Protein AF-G4TCK9-F1 (afdb_monomer_lite)

Radius of gyration: 17.75 Å; chains: 1; bounding box: 48×41×40 Å

Sequence (148 aa):
MMTFGEVRCAHALQTWNRVNGPTLSTDTSHARIARITSSLSTVMVESKDELISLVTQVRIGHGYFGEYYAHFKIPERSDCPCGTEIQIREHILYDCPLFNDARHTLYSTAPDGHIGSLLGIKKGIEGLASFLKFTNAFRKRPEDDEVQ

Structure (mmCIF, N/CA/C/O backbone):
data_AF-G4TCK9-F1
#
_entry.id   AF-G4TCK9-F1
#
loop_
_atom_site.group_PDB
_atom_site.id
_atom_site.type_symbol
_atom_site.label_atom_id
_atom_site.label_alt_id
_atom_site.label_comp_id
_atom_site.label_asym_id
_atom_site.label_entity_id
_atom_site.label_seq_id
_atom_site.pdbx_PDB_ins_code
_atom_site.Cartn_x
_atom_site.Cartn_y
_atom_site.Cartn_z
_atom_site.occupancy
_atom_site.B_iso_or_equiv
_atom_site.auth_seq_id
_atom_site.auth_comp_id
_atom_site.auth_asym_id
_atom_site.auth_atom_id
_atom_site.pdbx_PDB_model_num
ATOM 1 N N . MET A 1 1 ? 30.085 28.988 6.011 1.00 34.47 1 MET A N 1
ATOM 2 C CA . MET A 1 1 ? 28.913 28.938 6.910 1.00 34.47 1 MET A CA 1
ATOM 3 C C . MET A 1 1 ? 28.007 27.832 6.402 1.00 34.47 1 MET A C 1
ATOM 5 O O . MET A 1 1 ? 27.352 28.028 5.392 1.00 34.47 1 MET A O 1
ATOM 9 N N . MET A 1 2 ? 28.078 26.653 7.021 1.00 30.05 2 MET A N 1
ATOM 10 C CA . MET A 1 2 ? 27.228 25.499 6.707 1.00 30.05 2 MET A CA 1
ATOM 11 C C . MET A 1 2 ? 26.200 25.347 7.833 1.00 30.05 2 MET A C 1
ATOM 13 O O . MET A 1 2 ? 26.517 25.589 8.998 1.00 30.05 2 MET A O 1
ATOM 17 N N . THR A 1 3 ? 24.959 25.036 7.474 1.00 31.45 3 THR A N 1
ATOM 18 C CA . THR A 1 3 ? 23.793 24.999 8.366 1.00 31.45 3 THR A CA 1
ATOM 19 C C . THR A 1 3 ? 23.793 23.767 9.278 1.00 31.45 3 THR A C 1
ATOM 21 O O . THR A 1 3 ? 24.186 22.677 8.873 1.00 31.45 3 THR A O 1
ATOM 24 N N . PHE A 1 4 ? 23.291 23.929 10.507 1.00 33.41 4 PHE A N 1
ATOM 25 C CA . PHE A 1 4 ? 23.299 22.967 11.629 1.00 33.41 4 PHE A CA 1
ATOM 26 C C . PHE A 1 4 ? 22.684 21.564 11.370 1.00 33.41 4 PHE A C 1
ATOM 28 O O . PHE A 1 4 ? 22.779 20.695 12.237 1.00 33.41 4 PHE A O 1
ATOM 35 N N . GLY A 1 5 ? 22.068 21.311 10.210 1.00 34.47 5 GLY A N 1
ATOM 36 C CA . GLY A 1 5 ? 21.397 20.043 9.881 1.00 34.47 5 GLY A CA 1
ATOM 37 C C . GLY A 1 5 ? 22.307 18.931 9.341 1.00 34.47 5 GLY A C 1
ATOM 38 O O . GLY A 1 5 ? 22.033 17.756 9.572 1.00 34.47 5 GLY A O 1
ATOM 39 N N . GLU A 1 6 ? 23.418 19.264 8.678 1.00 34.94 6 GLU A N 1
ATOM 40 C CA . GLU A 1 6 ? 24.263 18.271 7.982 1.00 34.94 6 GLU A CA 1
ATOM 41 C C . GLU A 1 6 ? 25.253 17.556 8.921 1.00 34.94 6 GLU A C 1
ATOM 43 O O . GLU A 1 6 ? 25.677 16.425 8.674 1.00 34.94 6 GLU A O 1
ATOM 48 N N . VAL A 1 7 ? 25.573 18.170 10.064 1.00 36.47 7 VAL A N 1
ATOM 49 C CA . VAL A 1 7 ? 26.602 17.678 10.999 1.00 36.47 7 VAL A CA 1
ATOM 50 C C . VAL A 1 7 ? 26.116 16.481 11.834 1.00 36.47 7 VAL A C 1
ATOM 52 O O . VAL A 1 7 ? 26.923 15.683 12.314 1.00 36.47 7 VAL A O 1
ATOM 55 N N . ARG A 1 8 ? 24.794 16.292 11.987 1.00 35.56 8 ARG A N 1
ATOM 56 C CA . ARG A 1 8 ? 24.238 15.224 12.844 1.00 35.56 8 ARG A CA 1
ATOM 57 C C . ARG A 1 8 ? 24.232 13.838 12.188 1.00 35.56 8 ARG A C 1
ATOM 59 O O . ARG A 1 8 ? 24.352 12.854 12.910 1.00 35.56 8 ARG A O 1
ATOM 66 N N . CYS A 1 9 ? 24.167 13.737 10.858 1.00 39.69 9 CYS A N 1
ATOM 67 C CA . CYS A 1 9 ? 24.205 12.436 10.171 1.00 39.69 9 CYS A CA 1
ATOM 68 C C . CYS A 1 9 ? 25.628 11.877 10.037 1.00 39.69 9 CYS A C 1
ATOM 70 O O . CYS A 1 9 ? 25.848 10.692 10.284 1.00 39.69 9 CYS A O 1
ATOM 72 N N . ALA A 1 10 ? 26.614 12.720 9.712 1.00 44.22 10 ALA A N 1
ATOM 73 C CA . ALA A 1 10 ? 27.991 12.265 9.512 1.00 44.22 10 ALA A CA 1
ATOM 74 C C . ALA A 1 10 ? 28.636 11.746 10.812 1.00 44.22 10 ALA A C 1
ATOM 76 O O . ALA A 1 10 ? 29.312 10.716 10.804 1.00 44.22 10 ALA A O 1
ATOM 77 N N . HIS A 1 11 ? 28.375 12.404 11.948 1.00 43.66 11 HIS A N 1
ATOM 78 C CA . HIS A 1 11 ? 28.937 11.994 13.238 1.00 43.66 11 HIS A CA 1
ATOM 79 C C . HIS A 1 11 ? 28.256 10.733 13.806 1.00 43.66 11 HIS A C 1
ATOM 81 O O . HIS A 1 11 ? 28.927 9.896 14.411 1.00 43.66 11 HIS A O 1
ATOM 87 N N . ALA A 1 12 ? 26.955 10.544 13.552 1.00 48.44 12 ALA A N 1
ATOM 88 C CA . ALA A 1 12 ? 26.226 9.330 13.933 1.00 48.44 12 ALA A CA 1
ATOM 89 C C . ALA A 1 12 ? 26.701 8.098 13.136 1.00 48.44 12 ALA A C 1
ATOM 91 O O . ALA A 1 12 ? 26.912 7.030 13.707 1.00 48.44 12 ALA A O 1
ATOM 92 N N . LEU A 1 13 ? 26.970 8.259 11.834 1.00 45.72 13 LEU A N 1
ATOM 93 C CA . LEU A 1 13 ? 27.567 7.212 10.993 1.00 45.72 13 LEU A CA 1
ATOM 94 C C . LEU A 1 13 ? 29.001 6.866 11.422 1.00 45.72 13 LEU A C 1
ATOM 96 O O . LEU A 1 13 ? 29.367 5.693 11.474 1.00 45.72 13 LEU A O 1
ATOM 100 N N . GLN A 1 14 ? 29.813 7.867 11.773 1.00 49.78 14 GLN A N 1
ATOM 101 C CA . GLN A 1 14 ? 31.185 7.640 12.244 1.00 49.78 14 GLN A CA 1
ATOM 102 C C . GLN A 1 14 ? 31.235 6.942 13.608 1.00 49.78 14 GLN A C 1
ATOM 104 O O . GLN A 1 14 ? 32.052 6.043 13.801 1.00 49.78 14 GLN A O 1
ATOM 109 N N . THR A 1 15 ? 30.356 7.307 14.542 1.00 52.66 15 THR A N 1
ATOM 110 C CA . THR A 1 15 ? 30.268 6.639 15.851 1.00 52.66 15 THR A CA 1
ATOM 111 C C . THR A 1 15 ? 29.728 5.214 15.729 1.00 52.66 15 THR A C 1
ATOM 113 O O . THR A 1 15 ? 30.295 4.312 16.341 1.00 52.66 15 THR A O 1
ATOM 116 N N . TRP A 1 16 ? 28.734 4.967 14.869 1.00 48.72 16 TRP A N 1
ATOM 117 C CA . TRP A 1 16 ? 28.234 3.615 14.590 1.00 48.72 16 TRP A CA 1
ATOM 118 C C . TRP A 1 16 ? 29.308 2.701 13.974 1.00 48.72 16 TRP A C 1
ATOM 120 O O . TRP A 1 16 ? 29.492 1.576 14.442 1.00 48.72 16 TRP A O 1
ATOM 130 N N . ASN A 1 17 ? 30.079 3.200 13.000 1.00 50.69 17 ASN A N 1
ATOM 131 C CA . ASN A 1 17 ? 31.186 2.454 12.383 1.00 50.69 17 ASN A CA 1
ATOM 132 C C . ASN A 1 17 ? 32.335 2.176 13.366 1.00 50.69 17 ASN A C 1
ATOM 134 O O . ASN A 1 17 ? 32.957 1.115 13.310 1.00 50.69 17 ASN A O 1
ATOM 138 N N . ARG A 1 18 ? 32.615 3.110 14.284 1.00 52.78 18 ARG A N 1
ATOM 139 C CA . ARG A 1 18 ? 33.672 2.968 15.298 1.00 52.78 18 ARG A CA 1
ATOM 140 C C . ARG A 1 18 ? 33.343 1.908 16.348 1.00 52.78 18 ARG A C 1
ATOM 142 O O . ARG A 1 18 ? 34.255 1.244 16.826 1.00 52.78 18 ARG A O 1
ATOM 149 N N . VAL A 1 19 ? 32.068 1.773 16.712 1.00 54.50 19 VAL A N 1
ATOM 150 C CA . VAL A 1 19 ? 31.615 0.829 17.745 1.00 54.50 19 VAL A CA 1
ATOM 151 C C . VAL A 1 19 ? 31.387 -0.575 17.176 1.00 54.50 19 VAL A C 1
ATOM 153 O O . VAL A 1 19 ? 31.657 -1.547 17.872 1.00 54.50 19 VAL A O 1
ATOM 156 N N . ASN A 1 20 ? 30.942 -0.703 15.920 1.00 50.94 20 ASN A N 1
ATOM 157 C CA . ASN A 1 20 ? 30.540 -2.002 15.360 1.00 50.94 20 ASN A CA 1
ATOM 158 C C . ASN A 1 20 ? 31.572 -2.668 14.434 1.00 50.94 20 ASN A C 1
ATOM 160 O O . ASN A 1 20 ? 31.422 -3.855 14.135 1.00 50.94 20 ASN A O 1
ATOM 164 N N . GLY A 1 21 ? 32.616 -1.948 13.997 1.00 43.25 21 GLY A N 1
ATOM 165 C CA . GLY A 1 21 ? 33.619 -2.453 13.050 1.00 43.25 21 GLY A CA 1
ATOM 166 C C . GLY A 1 21 ? 33.009 -2.979 11.735 1.00 43.25 21 GLY A C 1
ATOM 167 O O . GLY A 1 21 ? 31.790 -3.050 11.582 1.00 43.25 21 GLY A O 1
ATOM 168 N N . PRO A 1 22 ? 33.819 -3.379 10.741 1.00 46.59 22 PRO A N 1
ATOM 169 C CA . PRO A 1 22 ? 33.309 -4.071 9.568 1.00 46.5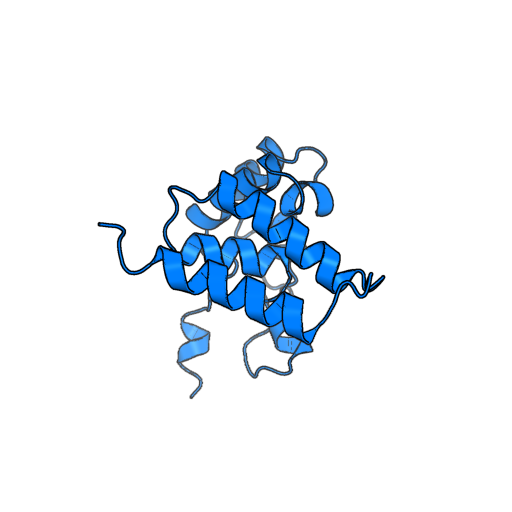9 22 PRO A CA 1
ATOM 170 C C . PRO A 1 22 ? 33.076 -5.534 9.948 1.00 46.59 22 PRO A C 1
ATOM 172 O O . PRO A 1 22 ? 33.770 -6.437 9.485 1.00 46.59 22 PRO A O 1
ATOM 175 N N . THR A 1 23 ? 32.108 -5.792 10.824 1.00 44.56 23 THR A N 1
ATOM 176 C CA . THR A 1 23 ? 31.501 -7.114 10.831 1.00 44.56 23 THR A CA 1
ATOM 177 C C . THR A 1 23 ? 30.718 -7.197 9.532 1.00 44.56 23 THR A C 1
ATOM 179 O O . THR A 1 23 ? 29.708 -6.521 9.338 1.00 44.56 23 THR A O 1
ATOM 182 N N . LEU A 1 24 ? 31.248 -7.974 8.584 1.00 43.69 24 LEU A N 1
ATOM 183 C CA . LEU A 1 24 ? 30.511 -8.422 7.413 1.00 43.69 24 LEU A CA 1
ATOM 184 C C . LEU A 1 24 ? 29.392 -9.329 7.938 1.00 43.69 24 LEU A C 1
ATOM 186 O O . LEU A 1 24 ? 29.499 -10.551 7.953 1.00 43.69 24 LEU A O 1
ATOM 190 N N . SER A 1 25 ? 28.361 -8.700 8.495 1.00 41.00 25 SER A N 1
ATOM 191 C CA . SER A 1 25 ? 27.179 -9.368 8.985 1.00 41.00 25 SER A CA 1
ATOM 192 C C . SER A 1 25 ? 26.489 -9.948 7.763 1.00 41.00 25 SER A C 1
ATOM 194 O O . SER A 1 25 ? 25.948 -9.228 6.924 1.00 41.00 25 SER A O 1
ATOM 196 N N . THR A 1 26 ? 26.533 -11.271 7.649 1.00 40.81 26 THR A N 1
ATOM 197 C CA . THR A 1 26 ? 25.730 -12.040 6.695 1.00 40.81 26 THR A CA 1
ATOM 198 C C . THR A 1 26 ? 24.245 -12.017 7.063 1.00 40.81 26 THR A C 1
ATOM 200 O O . THR A 1 26 ? 23.450 -12.730 6.453 1.00 40.81 26 THR A O 1
ATOM 203 N N . ASP A 1 27 ? 23.851 -11.211 8.052 1.00 41.25 27 ASP A N 1
ATOM 204 C CA . ASP A 1 27 ? 22.466 -10.998 8.406 1.00 41.25 27 ASP A CA 1
ATOM 205 C C . ASP A 1 27 ? 21.772 -10.207 7.292 1.00 41.25 27 ASP A C 1
ATOM 207 O O . ASP A 1 27 ? 21.920 -8.992 7.114 1.00 41.25 27 ASP A O 1
ATOM 211 N N . THR A 1 28 ? 21.010 -10.947 6.493 1.00 45.62 28 THR A N 1
ATOM 212 C CA . THR A 1 28 ? 20.212 -10.438 5.376 1.00 45.62 28 THR A CA 1
ATOM 213 C C . THR A 1 28 ? 19.297 -9.267 5.749 1.00 45.62 28 THR A C 1
ATOM 215 O O . THR A 1 28 ? 18.897 -8.520 4.857 1.00 45.62 28 THR A O 1
ATOM 218 N N . SER A 1 29 ? 18.981 -9.067 7.031 1.00 43.38 29 SER A N 1
ATOM 219 C CA . SER A 1 29 ? 18.162 -7.954 7.521 1.00 43.38 29 SER A CA 1
ATOM 220 C C . SER A 1 29 ? 18.864 -6.589 7.393 1.00 43.38 29 SER A C 1
ATOM 222 O O . SER A 1 29 ? 18.310 -5.668 6.788 1.00 43.38 29 SER A O 1
ATOM 224 N N . HIS A 1 30 ? 20.113 -6.455 7.850 1.00 38.94 30 HIS A N 1
ATOM 225 C CA . HIS A 1 30 ? 20.863 -5.190 7.804 1.00 38.94 30 HIS A CA 1
ATOM 226 C C . HIS A 1 30 ? 21.224 -4.780 6.369 1.00 38.94 30 HIS A C 1
ATOM 228 O O . HIS A 1 30 ? 21.099 -3.611 5.992 1.00 38.94 30 HIS A O 1
ATOM 234 N N . ALA A 1 31 ? 21.593 -5.749 5.526 1.00 41.22 31 ALA A N 1
ATOM 235 C CA . ALA A 1 31 ? 21.865 -5.502 4.111 1.00 41.22 31 ALA A CA 1
ATOM 236 C C . ALA A 1 31 ? 20.612 -5.036 3.338 1.00 41.22 31 ALA A C 1
ATOM 238 O O . ALA A 1 31 ? 20.720 -4.229 2.409 1.00 41.22 31 ALA A O 1
ATOM 239 N N . ARG A 1 32 ? 19.412 -5.501 3.724 1.00 47.91 32 ARG A N 1
ATOM 240 C CA . ARG A 1 32 ? 18.135 -5.034 3.154 1.00 47.91 32 ARG A CA 1
ATOM 241 C C . ARG A 1 32 ? 17.850 -3.583 3.538 1.00 47.91 32 ARG A C 1
ATOM 243 O O . ARG A 1 32 ? 17.533 -2.790 2.653 1.00 47.91 32 ARG A O 1
ATOM 250 N N . ILE A 1 33 ? 18.033 -3.220 4.810 1.00 48.22 33 ILE A N 1
ATOM 251 C CA . ILE A 1 33 ? 17.821 -1.849 5.311 1.00 48.22 33 ILE A CA 1
ATOM 252 C C . ILE A 1 33 ? 18.707 -0.840 4.558 1.00 48.22 33 ILE A C 1
ATOM 254 O O . ILE A 1 33 ? 18.216 0.196 4.111 1.00 48.22 33 ILE A O 1
ATOM 258 N N . ALA A 1 34 ? 19.984 -1.166 4.324 1.00 42.03 34 ALA A N 1
ATOM 259 C CA . ALA A 1 34 ? 20.915 -0.288 3.607 1.00 42.03 34 ALA A CA 1
ATOM 260 C C . ALA A 1 34 ? 20.554 -0.070 2.118 1.00 42.03 34 ALA A C 1
ATOM 262 O O . ALA A 1 34 ? 20.731 1.024 1.583 1.00 42.03 34 ALA A O 1
ATOM 263 N N . ARG A 1 35 ? 20.010 -1.085 1.427 1.00 53.50 35 ARG A N 1
ATOM 264 C CA . ARG A 1 35 ? 19.526 -0.931 0.035 1.00 53.50 35 ARG A CA 1
ATOM 265 C C . ARG A 1 35 ? 18.224 -0.138 -0.037 1.00 53.50 35 ARG A C 1
ATOM 267 O O . ARG A 1 35 ? 17.998 0.602 -0.996 1.00 53.50 35 ARG A O 1
ATOM 274 N N . ILE A 1 36 ? 17.375 -0.282 0.982 1.00 54.34 36 ILE A N 1
ATOM 275 C CA . ILE A 1 36 ? 16.119 0.455 1.106 1.00 54.34 36 ILE A CA 1
ATOM 276 C C . ILE A 1 36 ? 16.398 1.960 1.169 1.00 54.34 36 ILE A C 1
ATOM 278 O O . ILE A 1 36 ? 15.826 2.689 0.360 1.00 54.34 36 ILE A O 1
ATOM 282 N N . THR A 1 37 ? 17.317 2.413 2.025 1.00 53.03 37 THR A N 1
ATOM 283 C CA . THR A 1 37 ? 17.612 3.845 2.223 1.00 53.03 37 THR A CA 1
ATOM 284 C C . THR A 1 37 ? 18.218 4.529 0.989 1.00 53.03 37 THR A C 1
ATOM 286 O O . THR A 1 37 ? 17.831 5.652 0.670 1.00 53.03 37 THR A O 1
ATOM 289 N N . SER A 1 38 ? 19.088 3.847 0.233 1.00 54.88 38 SER A N 1
ATOM 290 C CA . SER A 1 38 ? 19.723 4.407 -0.976 1.00 54.88 38 SER A CA 1
ATOM 291 C C . SER A 1 38 ? 18.749 4.651 -2.137 1.00 54.88 38 SER A C 1
ATOM 293 O O . SER A 1 38 ? 18.916 5.614 -2.882 1.00 54.88 38 SER A O 1
ATOM 295 N N . SER A 1 39 ? 17.727 3.803 -2.307 1.00 54.69 39 SER A N 1
ATOM 296 C CA . SER A 1 39 ? 16.709 4.011 -3.354 1.00 54.69 39 SER A CA 1
ATOM 297 C C . SER A 1 39 ? 15.690 5.088 -2.970 1.00 54.69 39 SER A C 1
ATOM 299 O O . SER A 1 39 ? 15.145 5.760 -3.842 1.00 54.69 39 SER A O 1
ATOM 301 N N . LEU A 1 40 ? 15.450 5.267 -1.668 1.00 55.72 40 LEU A N 1
ATOM 302 C CA . LEU A 1 40 ? 14.528 6.272 -1.137 1.00 55.72 40 LEU A CA 1
ATOM 303 C C . LEU A 1 40 ? 15.085 7.685 -1.323 1.00 55.72 40 LEU A C 1
ATOM 305 O O . LEU A 1 40 ? 14.379 8.548 -1.835 1.00 55.72 40 LEU A O 1
ATOM 309 N N . SER A 1 41 ? 16.368 7.909 -1.026 1.00 53.88 41 SER A N 1
ATOM 310 C CA . SER A 1 41 ? 16.983 9.241 -1.130 1.00 53.88 41 SER A CA 1
ATOM 311 C C . SER A 1 41 ? 16.946 9.843 -2.541 1.00 53.88 41 SER A C 1
ATOM 313 O O . SER A 1 41 ? 16.913 11.060 -2.672 1.00 53.88 41 SER A O 1
ATOM 315 N N . THR A 1 42 ? 16.908 9.018 -3.594 1.00 52.22 42 THR A N 1
ATOM 316 C CA . THR A 1 42 ? 16.858 9.494 -4.991 1.00 52.22 42 THR A CA 1
ATOM 317 C C . THR A 1 42 ? 15.435 9.812 -5.470 1.00 52.22 42 THR A C 1
ATOM 319 O O . THR A 1 42 ? 15.260 10.649 -6.349 1.00 52.22 42 THR A O 1
ATOM 322 N N . VAL A 1 43 ? 14.406 9.153 -4.924 1.00 55.31 43 VAL A N 1
ATOM 323 C CA . VAL A 1 43 ? 12.996 9.344 -5.337 1.00 55.31 43 VAL A CA 1
ATOM 324 C C . VAL A 1 43 ? 12.288 10.405 -4.489 1.00 55.31 43 VAL A C 1
ATOM 326 O O . VAL A 1 43 ? 11.316 11.006 -4.932 1.00 55.31 43 VAL A O 1
ATOM 329 N N . MET A 1 44 ? 12.763 10.645 -3.267 1.00 53.53 44 MET A N 1
ATOM 330 C CA . MET A 1 44 ? 11.991 11.328 -2.222 1.00 53.53 44 MET A CA 1
ATOM 331 C C . MET A 1 44 ? 12.361 12.791 -1.973 1.00 53.53 44 MET A C 1
ATOM 333 O O . MET A 1 44 ? 11.868 13.383 -1.018 1.00 53.53 44 MET A O 1
ATOM 337 N N . VAL A 1 45 ? 13.187 13.394 -2.834 1.00 54.47 45 VAL A N 1
ATOM 338 C CA . VAL A 1 45 ? 13.646 14.792 -2.695 1.00 54.47 45 VAL A CA 1
ATOM 339 C C . VAL A 1 45 ? 12.485 15.811 -2.757 1.00 54.47 45 VAL A C 1
ATOM 341 O O . VAL A 1 45 ? 12.650 16.943 -2.319 1.00 54.47 45 VAL A O 1
ATOM 344 N N . GLU A 1 46 ? 11.285 15.409 -3.203 1.00 51.41 46 GLU A N 1
ATOM 345 C CA . GLU A 1 46 ? 10.110 16.292 -3.354 1.00 51.41 46 GLU A CA 1
ATOM 346 C C . GLU A 1 46 ? 8.823 15.805 -2.643 1.00 51.41 46 GLU A C 1
ATOM 348 O O . GLU A 1 46 ? 7.726 16.296 -2.921 1.00 51.41 46 GLU A O 1
ATOM 353 N N . SER A 1 47 ? 8.891 14.822 -1.737 1.00 59.91 47 SER A N 1
ATOM 354 C CA . SER A 1 47 ? 7.695 14.276 -1.062 1.00 59.91 47 SER A CA 1
ATOM 355 C C . SER A 1 47 ? 7.503 14.796 0.366 1.00 59.91 47 SER A C 1
ATOM 357 O O . SER A 1 47 ? 8.473 14.939 1.098 1.00 59.91 47 SER A O 1
ATOM 359 N N . LYS A 1 48 ? 6.242 15.001 0.788 1.00 69.50 48 LYS A N 1
ATOM 360 C CA . LYS A 1 48 ? 5.879 15.257 2.198 1.00 69.50 48 LYS A CA 1
ATOM 361 C C . LYS A 1 48 ? 6.424 14.140 3.102 1.00 69.50 48 LYS A C 1
ATOM 363 O O . LYS A 1 48 ? 6.295 12.971 2.734 1.00 69.50 48 LYS A O 1
ATOM 368 N N . ASP A 1 49 ? 6.931 14.494 4.285 1.00 77.31 49 ASP A N 1
ATOM 369 C CA . ASP A 1 49 ? 7.525 13.567 5.268 1.00 77.31 49 ASP A CA 1
ATOM 370 C C . ASP A 1 49 ? 6.661 12.319 5.526 1.00 77.31 49 ASP A C 1
ATOM 372 O O . ASP A 1 49 ? 7.167 11.199 5.559 1.00 77.31 49 ASP A O 1
ATOM 376 N N . GLU A 1 50 ? 5.338 12.486 5.608 1.00 85.69 50 GLU A N 1
ATOM 377 C CA . GLU A 1 50 ? 4.387 11.384 5.810 1.00 85.69 50 GLU A CA 1
ATOM 378 C C . GLU A 1 50 ? 4.447 10.331 4.692 1.00 85.69 50 GLU A C 1
ATOM 380 O O . GLU A 1 50 ? 4.468 9.131 4.961 1.00 85.69 50 GLU A O 1
ATOM 385 N N . LEU A 1 51 ? 4.524 10.755 3.425 1.00 89.81 51 LEU A N 1
ATOM 386 C CA . LEU A 1 51 ? 4.596 9.825 2.297 1.00 89.81 51 LEU A CA 1
ATOM 387 C C . LEU A 1 51 ? 5.896 9.015 2.342 1.00 89.81 51 LEU A C 1
ATOM 389 O O . LEU A 1 51 ? 5.901 7.833 1.994 1.00 89.81 51 LEU A O 1
ATOM 393 N N . ILE A 1 52 ? 6.984 9.640 2.800 1.00 88.12 52 ILE A N 1
ATOM 394 C CA . ILE A 1 52 ? 8.273 8.973 2.973 1.00 88.12 52 ILE A CA 1
ATOM 395 C C . ILE A 1 52 ? 8.178 7.872 4.018 1.00 88.12 52 ILE A C 1
ATOM 397 O O . ILE A 1 52 ? 8.612 6.738 3.776 1.00 88.12 52 ILE A O 1
ATOM 401 N N . SER A 1 53 ? 7.572 8.194 5.157 1.00 89.56 53 SER A N 1
ATOM 402 C CA . SER A 1 53 ? 7.306 7.229 6.215 1.00 89.56 53 SER A CA 1
ATOM 403 C C . SER A 1 53 ? 6.442 6.079 5.704 1.00 89.56 53 SER A C 1
ATOM 405 O O . SER A 1 53 ? 6.849 4.931 5.850 1.00 89.56 53 SER A O 1
ATOM 407 N N . LEU A 1 54 ? 5.326 6.356 5.023 1.00 93.31 54 LEU A N 1
ATOM 408 C CA . LEU A 1 54 ? 4.418 5.321 4.516 1.00 93.31 54 LEU A CA 1
ATOM 409 C C . LEU A 1 54 ? 5.093 4.382 3.514 1.00 93.31 54 LEU A C 1
ATOM 411 O O . LEU A 1 54 ? 5.034 3.164 3.668 1.00 93.31 54 LEU A O 1
ATOM 415 N N . VAL A 1 55 ? 5.796 4.927 2.517 1.00 93.50 55 VAL A N 1
ATOM 416 C CA . VAL A 1 55 ? 6.553 4.108 1.558 1.00 93.50 55 VAL A CA 1
ATOM 417 C C . VAL A 1 55 ? 7.562 3.230 2.297 1.00 93.50 55 VAL A C 1
ATOM 419 O O . VAL A 1 55 ? 7.675 2.040 2.006 1.00 93.50 55 VAL A O 1
ATOM 422 N N . THR A 1 56 ? 8.280 3.787 3.273 1.00 92.50 56 THR A N 1
ATOM 423 C CA . THR A 1 56 ? 9.261 3.031 4.059 1.00 92.50 56 THR A CA 1
ATOM 424 C C . THR A 1 56 ? 8.592 1.895 4.828 1.00 92.50 56 THR A C 1
ATOM 426 O O . THR A 1 56 ? 9.024 0.752 4.695 1.00 92.50 56 THR A O 1
ATOM 429 N N . GLN A 1 57 ? 7.515 2.187 5.561 1.00 92.94 57 GLN A N 1
ATOM 430 C CA . GLN A 1 57 ? 6.742 1.231 6.355 1.00 92.94 57 GLN A CA 1
ATOM 431 C C . GLN A 1 57 ? 6.223 0.063 5.509 1.00 92.94 57 GLN A C 1
ATOM 433 O O . GLN A 1 57 ? 6.430 -1.096 5.873 1.00 92.94 57 GLN A O 1
ATOM 438 N N . VAL A 1 58 ? 5.633 0.346 4.341 1.00 94.69 58 VAL A N 1
ATOM 439 C CA . VAL A 1 58 ? 5.145 -0.687 3.411 1.00 94.69 58 VAL A CA 1
ATOM 440 C C . VAL A 1 58 ? 6.287 -1.583 2.934 1.00 94.69 58 VAL A C 1
ATOM 442 O O . VAL A 1 58 ? 6.149 -2.809 2.899 1.00 94.69 58 VAL A O 1
ATOM 445 N N . ARG A 1 59 ? 7.444 -0.997 2.601 1.00 93.81 59 ARG A N 1
ATOM 446 C CA . ARG A 1 59 ? 8.611 -1.754 2.123 1.00 93.81 59 ARG A CA 1
ATOM 447 C C . ARG A 1 59 ? 9.152 -2.713 3.174 1.00 93.81 59 ARG A C 1
ATOM 449 O O . ARG A 1 59 ? 9.461 -3.856 2.841 1.00 93.81 59 ARG A O 1
ATOM 456 N N . ILE A 1 60 ? 9.256 -2.268 4.424 1.00 91.25 60 ILE A N 1
ATOM 457 C CA . ILE A 1 60 ? 9.798 -3.101 5.506 1.00 91.25 60 ILE A CA 1
ATOM 458 C C . ILE A 1 60 ? 8.748 -4.004 6.157 1.00 91.25 60 ILE A C 1
ATOM 460 O O . ILE A 1 60 ? 9.122 -4.920 6.875 1.00 91.25 60 ILE A O 1
ATOM 464 N N . GLY A 1 61 ? 7.457 -3.784 5.891 1.00 89.19 61 GLY A N 1
ATOM 465 C CA . GLY A 1 61 ? 6.371 -4.528 6.531 1.00 89.19 61 GLY A CA 1
ATOM 466 C C . GLY A 1 61 ? 6.076 -4.073 7.967 1.00 89.19 61 GLY A C 1
ATOM 467 O O . GLY A 1 61 ? 5.506 -4.831 8.740 1.00 89.19 61 GLY A O 1
ATOM 468 N N . HIS A 1 62 ? 6.462 -2.846 8.329 1.00 87.50 62 HIS A N 1
ATOM 469 C CA . HIS A 1 62 ? 6.208 -2.247 9.644 1.00 87.50 62 HIS A CA 1
ATOM 470 C C . HIS A 1 62 ? 5.249 -1.068 9.492 1.00 87.50 62 HIS A C 1
ATOM 472 O O . HIS A 1 62 ? 5.668 0.083 9.583 1.00 87.50 62 HIS A O 1
ATOM 478 N N . GLY A 1 63 ? 3.987 -1.340 9.175 1.00 84.94 63 GLY A N 1
ATOM 479 C CA . GLY A 1 63 ? 3.010 -0.298 8.868 1.00 84.94 63 GLY A CA 1
ATOM 480 C C . GLY A 1 63 ? 1.644 -0.564 9.475 1.00 84.94 63 GLY A C 1
ATOM 481 O O . GLY A 1 63 ? 1.422 -1.574 10.134 1.00 84.94 63 GLY A O 1
ATOM 482 N N . TYR A 1 64 ? 0.720 0.352 9.212 1.00 88.69 64 TYR A N 1
ATOM 483 C CA . TYR A 1 64 ? -0.651 0.290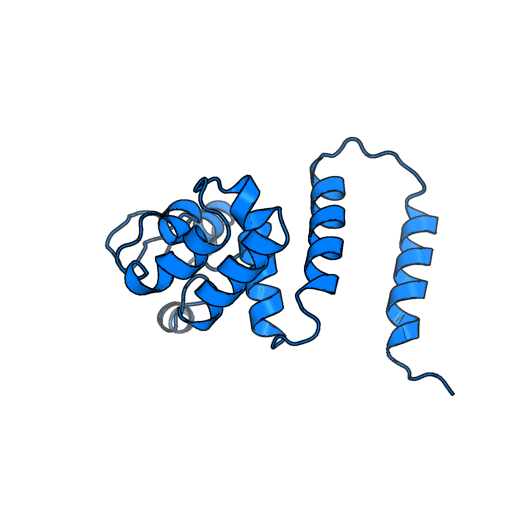 9.709 1.00 88.69 64 TYR A CA 1
ATOM 484 C C . TYR A 1 64 ? -1.488 -0.692 8.876 1.00 88.69 64 TYR A C 1
ATOM 486 O O . TYR A 1 64 ? -2.223 -0.296 7.970 1.00 88.69 64 TYR A O 1
ATOM 494 N N . PHE A 1 65 ? -1.303 -1.990 9.121 1.00 91.94 65 PHE A N 1
ATOM 495 C CA . PHE A 1 65 ? -2.116 -3.057 8.541 1.00 91.94 65 PHE A CA 1
ATOM 496 C C . PHE A 1 65 ? -2.201 -4.266 9.474 1.00 91.94 65 PHE A C 1
ATOM 498 O O . PHE A 1 65 ? -1.326 -4.504 10.306 1.00 91.94 65 PHE A O 1
ATOM 505 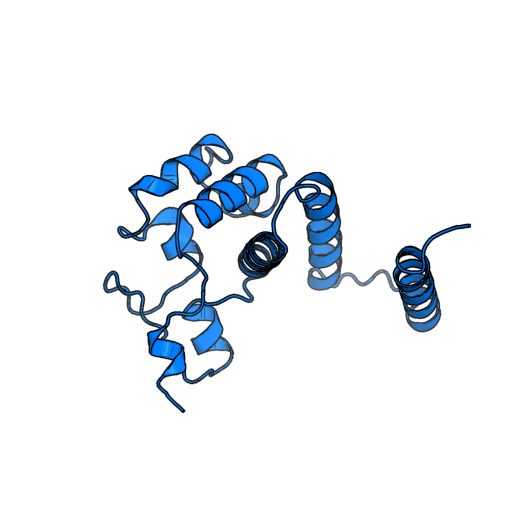N N . GLY A 1 66 ? -3.277 -5.031 9.335 1.00 91.81 66 GLY A N 1
ATOM 506 C CA . GLY A 1 66 ? -3.666 -6.059 10.294 1.00 91.81 66 GLY A CA 1
ATOM 507 C C . GLY A 1 66 ? -2.640 -7.151 10.575 1.00 91.81 66 GLY A C 1
ATOM 508 O O . GLY A 1 66 ? -2.517 -7.568 11.723 1.00 91.81 66 GLY A O 1
ATOM 509 N N . GLU A 1 67 ? -1.865 -7.585 9.579 1.00 94.25 67 GLU A N 1
ATOM 510 C CA . GLU A 1 67 ? -0.785 -8.560 9.793 1.00 94.25 67 GLU A CA 1
ATOM 511 C C . GLU A 1 67 ? 0.265 -8.050 10.790 1.00 94.25 67 GLU A C 1
ATOM 513 O O . GLU A 1 67 ? 0.689 -8.787 11.682 1.00 94.25 67 GLU A O 1
ATOM 518 N N . TYR A 1 68 ? 0.639 -6.771 10.682 1.00 93.75 68 TYR A N 1
ATOM 519 C CA . TYR A 1 68 ? 1.569 -6.129 11.605 1.00 93.75 68 TYR A CA 1
ATOM 520 C C . TYR A 1 68 ? 0.973 -6.070 13.018 1.00 93.75 68 TYR A C 1
ATOM 522 O O . TYR A 1 68 ? 1.619 -6.494 13.977 1.00 93.75 68 TYR A O 1
ATOM 530 N N . TYR A 1 69 ? -0.279 -5.626 13.156 1.00 93.56 69 TYR A N 1
ATOM 531 C CA . TYR A 1 69 ? -0.945 -5.568 14.461 1.00 93.56 69 TYR A CA 1
ATOM 532 C C . TYR A 1 69 ? -1.053 -6.942 15.126 1.00 93.56 69 TYR A C 1
ATOM 534 O O . TYR A 1 69 ? -0.700 -7.083 16.297 1.00 93.56 69 TYR A O 1
ATOM 542 N N . ALA A 1 70 ? -1.451 -7.969 14.372 1.00 91.50 70 ALA A N 1
ATOM 543 C CA . ALA A 1 70 ? -1.555 -9.336 14.868 1.00 91.50 70 ALA A CA 1
ATOM 544 C C . ALA A 1 70 ? -0.190 -9.890 15.308 1.00 91.50 70 ALA A C 1
ATOM 546 O O . ALA A 1 70 ? -0.077 -10.473 16.389 1.00 91.50 70 ALA A O 1
ATOM 547 N N . HIS A 1 71 ? 0.859 -9.666 14.509 1.00 92.38 71 HIS A N 1
ATOM 548 C CA . HIS A 1 71 ? 2.209 -10.136 14.818 1.00 92.38 71 HIS A CA 1
ATOM 549 C C . HIS A 1 71 ? 2.755 -9.523 16.114 1.00 92.38 71 HIS A C 1
ATOM 551 O O . HIS A 1 71 ? 3.307 -10.231 16.958 1.00 92.38 71 HIS A O 1
ATOM 557 N N . PHE A 1 72 ? 2.563 -8.214 16.297 1.00 92.12 72 PHE A N 1
ATOM 558 C CA . PHE A 1 72 ? 3.051 -7.480 17.466 1.00 92.12 72 PHE A CA 1
ATOM 559 C C . PHE A 1 72 ? 2.048 -7.419 18.629 1.00 92.12 72 PHE A C 1
ATOM 561 O O . PHE A 1 72 ? 2.346 -6.795 19.646 1.00 92.12 72 PHE A O 1
ATOM 568 N N . LYS A 1 73 ? 0.895 -8.097 18.516 1.00 92.00 73 LYS A N 1
ATOM 569 C CA . LYS A 1 73 ? -0.184 -8.123 19.523 1.00 92.00 73 LYS A CA 1
ATOM 570 C C . LYS A 1 73 ? -0.662 -6.723 19.920 1.00 92.00 73 LYS A C 1
ATOM 572 O O . LYS A 1 73 ? -0.941 -6.455 21.088 1.00 92.00 73 LYS A O 1
ATOM 577 N N . ILE A 1 74 ? -0.723 -5.830 18.941 1.00 90.88 74 ILE A N 1
ATOM 578 C CA . ILE A 1 74 ? -1.238 -4.476 19.117 1.00 90.88 74 ILE A CA 1
ATOM 579 C C . ILE A 1 74 ? -2.773 -4.587 19.112 1.00 90.88 74 ILE A C 1
ATOM 581 O O . ILE A 1 74 ? -3.302 -5.250 18.217 1.00 90.88 74 ILE A O 1
ATOM 585 N N . PRO A 1 75 ? -3.493 -4.001 20.091 1.00 90.94 75 PRO A N 1
ATOM 586 C CA . PRO A 1 75 ? -4.945 -4.148 20.244 1.00 90.94 75 PRO A CA 1
ATOM 587 C C . PRO A 1 75 ? -5.728 -3.284 19.242 1.00 90.94 75 PRO A C 1
ATOM 589 O O . PRO A 1 75 ? -6.653 -2.570 19.606 1.00 90.94 75 PRO A O 1
ATOM 592 N N . GLU A 1 76 ? -5.338 -3.359 17.976 1.00 89.44 76 GLU A N 1
ATOM 593 C CA . GLU A 1 76 ? -5.932 -2.648 16.851 1.00 89.44 76 GLU A CA 1
ATOM 594 C C . GLU A 1 76 ? -6.644 -3.654 15.949 1.00 89.44 76 GLU A C 1
ATOM 596 O O . GLU A 1 76 ? -6.304 -4.842 15.901 1.00 89.44 76 GLU A O 1
ATOM 601 N N . ARG A 1 77 ? -7.642 -3.191 15.201 1.00 90.62 77 ARG A N 1
ATOM 602 C CA . ARG A 1 77 ? -8.418 -4.069 14.321 1.00 90.62 77 ARG A CA 1
ATOM 603 C C . ARG A 1 77 ? -7.540 -4.639 13.203 1.00 90.62 77 ARG A C 1
ATOM 605 O O . ARG A 1 77 ? -6.970 -3.895 12.405 1.00 90.62 77 ARG A O 1
ATOM 612 N N . SER A 1 78 ? -7.459 -5.964 13.099 1.00 93.12 78 SER A N 1
ATOM 613 C CA . SER A 1 78 ? -6.667 -6.631 12.058 1.00 93.12 78 SER A CA 1
ATOM 614 C C . SER A 1 78 ? -7.427 -6.872 10.754 1.00 93.12 78 SER A C 1
ATOM 616 O O . SER A 1 78 ? -6.812 -7.174 9.732 1.00 93.12 78 SER A O 1
ATOM 618 N N 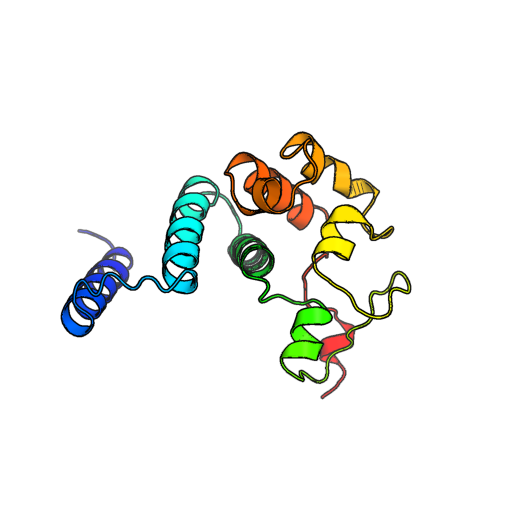. ASP A 1 79 ? -8.751 -6.752 10.774 1.00 94.06 79 ASP A N 1
ATOM 619 C CA . ASP A 1 79 ? -9.597 -6.969 9.610 1.00 94.06 79 ASP A CA 1
ATOM 620 C C . ASP A 1 79 ? -9.508 -5.811 8.613 1.00 94.06 79 ASP A C 1
ATOM 622 O O . ASP A 1 79 ? -9.331 -4.638 8.970 1.00 94.06 79 ASP A O 1
ATOM 626 N N . CYS A 1 80 ? -9.641 -6.147 7.332 1.00 93.06 80 CYS A N 1
ATOM 627 C CA . CYS A 1 80 ? -9.755 -5.158 6.277 1.00 93.06 80 CYS A CA 1
ATOM 628 C C . CYS A 1 80 ? -11.225 -4.733 6.125 1.00 93.06 80 CYS A C 1
ATOM 630 O O . CYS A 1 80 ? -12.090 -5.605 6.047 1.00 93.06 80 CYS A O 1
ATOM 632 N N . PRO A 1 81 ? -11.533 -3.433 5.947 1.00 92.19 81 PRO A N 1
ATOM 633 C CA . PRO A 1 81 ? -12.910 -2.971 5.737 1.00 92.19 81 PRO A CA 1
ATOM 634 C C . PRO A 1 81 ? -13.612 -3.563 4.503 1.00 92.19 81 PRO A C 1
ATOM 636 O O . PRO A 1 81 ? -14.826 -3.458 4.372 1.00 92.19 81 PRO A O 1
ATOM 639 N N . CYS A 1 82 ? -12.867 -4.192 3.589 1.00 94.19 82 CYS A N 1
ATOM 640 C CA . CYS A 1 82 ? -13.433 -4.923 2.458 1.00 94.19 82 CYS A CA 1
ATOM 641 C C . CYS A 1 82 ? -14.029 -6.295 2.839 1.00 94.19 82 CYS A C 1
ATOM 643 O O . CYS A 1 82 ? -14.611 -6.948 1.977 1.00 94.19 82 CYS A O 1
ATOM 645 N N . GLY A 1 83 ? -13.863 -6.738 4.092 1.00 94.50 83 GLY A N 1
ATOM 646 C CA . GLY A 1 83 ? -14.337 -8.025 4.606 1.00 94.50 83 GLY A CA 1
ATOM 647 C C . GLY A 1 83 ? -13.256 -9.101 4.763 1.00 94.50 83 GLY A C 1
ATOM 648 O O . GLY A 1 83 ? -13.556 -10.174 5.275 1.00 94.50 83 GLY A O 1
ATOM 649 N N . THR A 1 84 ? -12.008 -8.847 4.356 1.00 95.25 84 THR A N 1
ATOM 650 C CA . THR A 1 84 ? -10.899 -9.795 4.576 1.00 95.25 84 THR A CA 1
ATOM 651 C C . THR A 1 84 ? -10.545 -9.875 6.061 1.00 95.25 84 THR A C 1
ATOM 653 O O . THR A 1 84 ? -10.278 -8.849 6.684 1.00 95.25 84 THR A O 1
ATOM 656 N N . GLU A 1 85 ? -10.466 -11.090 6.610 1.00 94.25 85 GLU A N 1
ATOM 657 C CA . GLU A 1 85 ? -10.230 -11.342 8.043 1.00 94.25 85 GLU A CA 1
ATOM 658 C C . GLU A 1 85 ? -8.918 -10.748 8.570 1.00 94.25 85 GLU A C 1
ATOM 660 O O . GLU A 1 85 ? -8.866 -10.231 9.686 1.00 94.25 85 GLU A O 1
ATOM 665 N N . ILE A 1 86 ? -7.857 -10.807 7.762 1.00 93.44 86 ILE A N 1
ATOM 666 C CA . ILE A 1 86 ? -6.560 -10.219 8.088 1.00 93.44 86 ILE A CA 1
ATOM 667 C C . ILE A 1 86 ? -6.107 -9.362 6.917 1.00 93.44 86 ILE A C 1
ATOM 669 O O . ILE A 1 86 ? -5.891 -9.834 5.800 1.00 93.44 86 ILE A O 1
ATOM 673 N N . GLN A 1 87 ? -5.928 -8.078 7.186 1.00 93.50 87 GLN A N 1
ATOM 674 C CA . GLN A 1 87 ? -5.347 -7.144 6.246 1.00 93.50 87 GLN A CA 1
ATOM 675 C C . GLN A 1 87 ? -3.832 -7.388 6.144 1.00 93.50 87 GLN A C 1
ATOM 677 O O . GLN A 1 87 ? -3.046 -6.854 6.926 1.00 93.50 87 GLN A O 1
ATOM 682 N N . ILE A 1 88 ? -3.421 -8.186 5.161 1.00 93.94 88 ILE A N 1
ATOM 683 C CA . ILE A 1 88 ? -2.010 -8.367 4.786 1.00 93.94 88 ILE A CA 1
ATOM 684 C C . ILE A 1 88 ? -1.597 -7.343 3.717 1.00 93.94 88 ILE A C 1
ATOM 686 O O . ILE A 1 88 ? -2.437 -6.788 2.996 1.00 93.94 88 ILE A O 1
ATOM 690 N N . ARG A 1 89 ? -0.293 -7.084 3.589 1.00 94.75 89 ARG A N 1
ATOM 691 C CA . ARG A 1 89 ? 0.235 -6.085 2.643 1.00 94.75 89 ARG A CA 1
ATOM 692 C C . ARG A 1 89 ? -0.108 -6.423 1.190 1.00 94.75 89 ARG A C 1
ATOM 694 O O . ARG A 1 89 ? -0.506 -5.542 0.431 1.00 94.75 89 ARG A O 1
ATOM 701 N N . GLU A 1 90 ? 0.038 -7.685 0.812 1.00 93.31 90 GLU A N 1
ATOM 702 C CA . GLU A 1 90 ? -0.209 -8.207 -0.531 1.00 93.31 90 GLU A CA 1
ATOM 703 C C . GLU A 1 90 ? -1.677 -8.018 -0.916 1.00 93.31 90 GLU A C 1
ATOM 705 O O . GLU A 1 90 ? -1.961 -7.508 -1.996 1.00 93.31 90 GLU A O 1
ATOM 710 N N . HIS A 1 91 ? -2.597 -8.293 0.013 1.00 95.19 91 HIS A N 1
ATOM 711 C CA . HIS A 1 91 ? -4.020 -8.049 -0.175 1.00 95.19 91 HIS A CA 1
ATOM 712 C C . HIS A 1 91 ? -4.287 -6.578 -0.505 1.00 95.19 91 HIS A C 1
ATOM 714 O O . HIS A 1 91 ? -4.944 -6.284 -1.497 1.00 95.19 91 HIS A O 1
ATOM 720 N N . ILE A 1 92 ? -3.750 -5.628 0.269 1.00 95.25 92 ILE A N 1
ATOM 721 C CA . ILE A 1 92 ? -3.937 -4.194 -0.014 1.00 95.25 92 ILE A CA 1
ATOM 722 C C . ILE A 1 92 ? -3.417 -3.840 -1.420 1.00 95.25 92 ILE A C 1
ATOM 724 O O . ILE A 1 92 ? -4.111 -3.168 -2.187 1.00 95.25 92 ILE A O 1
ATOM 728 N N . LEU A 1 93 ? -2.213 -4.310 -1.767 1.00 94.88 93 LEU A N 1
ATOM 729 C CA . LEU A 1 93 ? -1.523 -3.952 -3.010 1.00 94.88 93 LEU A CA 1
ATOM 730 C C . LEU A 1 93 ? -2.090 -4.636 -4.259 1.00 94.88 93 LEU A C 1
ATOM 732 O O . LEU A 1 93 ? -2.063 -4.021 -5.328 1.00 94.88 93 LEU A O 1
ATOM 736 N N . TYR A 1 94 ? -2.653 -5.843 -4.151 1.00 93.69 94 TYR A N 1
ATOM 737 C CA . TYR A 1 94 ? -3.053 -6.646 -5.318 1.00 93.69 94 TYR A CA 1
ATOM 738 C C . TYR A 1 94 ? -4.530 -7.040 -5.371 1.00 93.69 94 TYR A C 1
ATOM 740 O O . TYR A 1 94 ? -5.092 -7.055 -6.464 1.00 93.69 94 TYR A O 1
ATOM 748 N N . ASP A 1 95 ? -5.194 -7.229 -4.230 1.00 94.19 95 ASP A N 1
ATOM 749 C CA . ASP A 1 95 ? -6.504 -7.899 -4.209 1.00 94.19 95 ASP A CA 1
ATOM 750 C C . ASP A 1 95 ? -7.641 -7.021 -3.670 1.00 94.19 95 ASP A C 1
ATOM 752 O O . ASP A 1 95 ? -8.800 -7.192 -4.038 1.00 94.19 95 ASP A O 1
ATOM 756 N N . CYS A 1 96 ? -7.334 -6.053 -2.804 1.00 96.44 96 CYS A N 1
ATOM 757 C CA . CYS A 1 96 ? -8.337 -5.323 -2.041 1.00 96.44 96 CYS A CA 1
ATOM 758 C C . CYS A 1 96 ? -9.232 -4.471 -2.952 1.00 96.44 96 CYS A C 1
ATOM 760 O O . CYS A 1 96 ? -8.728 -3.525 -3.571 1.00 96.44 96 CYS A O 1
ATOM 762 N N . PRO A 1 97 ? -10.549 -4.739 -3.017 1.00 96.75 97 PRO A N 1
ATOM 763 C CA . PRO A 1 97 ? -11.443 -4.056 -3.950 1.00 96.75 97 PRO A CA 1
ATOM 764 C C . PRO A 1 97 ? -11.557 -2.552 -3.670 1.00 96.75 97 PRO A C 1
ATOM 766 O O . PRO A 1 97 ? -11.792 -1.782 -4.596 1.00 96.75 97 PRO A O 1
ATOM 769 N N . LEU A 1 98 ? -11.302 -2.116 -2.430 1.00 95.56 98 LEU A N 1
ATOM 770 C CA . LEU A 1 98 ? -11.317 -0.700 -2.036 1.00 95.56 98 LEU A CA 1
ATOM 771 C C . LEU A 1 98 ? -10.280 0.149 -2.780 1.00 95.56 98 LEU A C 1
ATOM 773 O O . LEU A 1 98 ? -10.420 1.366 -2.847 1.00 95.56 98 LEU A O 1
ATOM 777 N N . PHE A 1 99 ? -9.231 -0.476 -3.319 1.00 95.56 99 PHE A N 1
ATOM 778 C CA . PHE A 1 99 ? -8.127 0.221 -3.977 1.00 95.56 99 PHE A CA 1
ATOM 779 C C . PHE A 1 99 ? -8.000 -0.127 -5.463 1.00 95.56 99 PHE A C 1
ATOM 781 O O . PHE A 1 99 ? -6.963 0.152 -6.068 1.00 95.56 99 PHE A O 1
ATOM 788 N N . ASN A 1 100 ? -9.037 -0.726 -6.060 1.00 94.75 100 ASN A N 1
ATOM 789 C CA . ASN A 1 100 ? -9.009 -1.162 -7.455 1.00 94.75 100 ASN A CA 1
ATOM 790 C C . ASN A 1 100 ? -8.703 -0.000 -8.415 1.00 94.75 100 ASN A C 1
ATOM 792 O O . ASN A 1 100 ? -7.811 -0.103 -9.257 1.00 94.75 100 ASN A O 1
ATOM 796 N N . ASP A 1 101 ? -9.357 1.142 -8.203 1.00 94.00 101 ASP A N 1
ATOM 797 C CA . ASP A 1 101 ? -9.218 2.320 -9.061 1.00 94.00 101 ASP A CA 1
ATOM 798 C C . ASP A 1 101 ? -7.798 2.888 -9.047 1.00 94.00 101 ASP A C 1
ATOM 800 O O . ASP A 1 101 ? -7.301 3.337 -10.075 1.00 94.00 101 ASP A O 1
ATOM 804 N N . ALA A 1 102 ? -7.098 2.822 -7.912 1.00 94.44 102 ALA A N 1
ATOM 805 C CA . ALA A 1 102 ? -5.728 3.315 -7.784 1.00 94.44 102 ALA A CA 1
ATOM 806 C C . ALA A 1 102 ? -4.669 2.288 -8.222 1.00 94.44 102 ALA A C 1
ATOM 808 O O . ALA A 1 102 ? -3.507 2.653 -8.428 1.00 94.44 102 ALA A O 1
ATOM 809 N N . ARG A 1 103 ? -5.034 1.008 -8.392 1.00 93.75 103 ARG A N 1
ATOM 810 C CA . ARG A 1 103 ? -4.085 -0.097 -8.620 1.00 93.75 103 ARG A CA 1
ATOM 811 C C . ARG A 1 103 ? -3.293 0.036 -9.924 1.00 93.75 103 ARG A C 1
ATOM 813 O O . ARG A 1 103 ? -2.154 -0.421 -10.003 1.00 93.75 103 ARG A O 1
ATOM 820 N N . HIS A 1 104 ? -3.835 0.736 -10.922 1.00 92.75 104 HIS A N 1
ATOM 821 C CA . HIS A 1 104 ? -3.136 1.025 -12.182 1.00 92.75 104 HIS A CA 1
ATOM 822 C C . HIS A 1 104 ? -1.785 1.746 -11.974 1.00 92.75 104 HIS A C 1
ATOM 824 O O . HIS A 1 104 ? -0.851 1.569 -12.763 1.00 92.75 104 HIS A O 1
ATOM 830 N N . THR A 1 105 ? -1.641 2.515 -10.889 1.00 92.94 105 THR A N 1
ATOM 831 C CA . THR A 1 105 ? -0.382 3.193 -10.533 1.00 92.94 105 THR A CA 1
ATOM 832 C C . THR A 1 105 ? 0.731 2.217 -10.133 1.00 92.94 105 THR A C 1
ATOM 834 O O . THR A 1 105 ? 1.905 2.519 -10.331 1.00 92.94 105 THR A O 1
ATOM 837 N N . LEU A 1 106 ? 0.378 1.026 -9.636 1.00 92.94 106 LEU A N 1
ATOM 838 C CA . LEU A 1 106 ? 1.325 -0.031 -9.278 1.00 92.94 106 LEU A CA 1
ATOM 839 C C . LEU A 1 106 ? 1.759 -0.816 -10.524 1.00 92.94 106 LEU A C 1
ATOM 841 O O . LEU A 1 106 ? 2.949 -1.013 -10.754 1.00 92.94 106 LEU A O 1
ATOM 845 N N . TYR A 1 107 ? 0.812 -1.217 -11.378 1.00 88.50 107 TYR A N 1
ATOM 846 C CA . TYR A 1 107 ? 1.121 -2.032 -12.562 1.00 88.50 107 TYR A CA 1
ATOM 847 C C . TYR A 1 107 ? 1.812 -1.261 -13.688 1.00 88.50 107 TYR A C 1
ATOM 849 O O . TYR A 1 107 ? 2.625 -1.827 -14.414 1.00 88.50 107 TYR A O 1
ATOM 857 N N . SER A 1 108 ? 1.544 0.040 -13.833 1.00 86.38 108 SER A N 1
ATOM 858 C CA . SER A 1 108 ? 2.247 0.876 -14.822 1.00 86.38 108 SER A CA 1
ATOM 859 C C . SER A 1 108 ? 3.758 0.961 -14.554 1.00 86.38 108 SER A C 1
ATOM 861 O O . SER A 1 108 ? 4.566 1.169 -15.472 1.00 86.38 108 SER A O 1
ATOM 863 N N . THR A 1 109 ? 4.168 0.753 -13.301 1.00 84.81 109 THR A N 1
ATOM 864 C CA . THR A 1 109 ? 5.562 0.844 -12.873 1.00 84.81 109 THR A CA 1
ATOM 865 C C . THR A 1 109 ? 6.215 -0.502 -12.575 1.00 84.81 109 THR A C 1
ATOM 867 O O . THR A 1 109 ? 7.407 -0.642 -12.856 1.00 84.81 109 THR A O 1
ATOM 870 N N . ALA A 1 110 ? 5.451 -1.494 -12.114 1.00 85.69 110 ALA A N 1
ATOM 871 C CA . ALA A 1 110 ? 5.865 -2.882 -11.906 1.00 85.69 110 ALA A CA 1
ATOM 872 C C . ALA A 1 110 ? 4.884 -3.853 -12.609 1.00 85.69 110 ALA A C 1
ATOM 874 O O . ALA A 1 110 ? 4.019 -4.446 -11.959 1.00 85.69 110 ALA A O 1
ATOM 875 N N . PRO A 1 111 ? 4.982 -4.012 -13.947 1.00 83.25 111 PRO A N 1
ATOM 876 C CA . PRO A 1 111 ? 4.013 -4.786 -14.733 1.00 83.25 111 PRO A CA 1
ATOM 877 C C . PRO A 1 111 ? 4.046 -6.293 -14.468 1.00 83.25 111 PRO A C 1
ATOM 879 O O . PRO A 1 111 ? 3.088 -6.991 -14.779 1.00 83.25 111 PRO A O 1
ATOM 882 N N . ASP A 1 112 ? 5.149 -6.799 -13.915 1.00 84.88 112 ASP A N 1
ATOM 883 C CA . ASP A 1 112 ? 5.309 -8.203 -13.535 1.00 84.88 112 ASP A CA 1
ATOM 884 C C . ASP A 1 112 ? 4.475 -8.582 -12.300 1.00 84.88 112 ASP A C 1
ATOM 886 O O . ASP A 1 112 ? 4.376 -9.763 -11.973 1.00 84.88 112 ASP A O 1
ATOM 890 N N . GLY A 1 113 ? 3.892 -7.596 -11.603 1.00 81.56 113 GLY A N 1
ATOM 891 C CA . GLY A 1 113 ? 3.082 -7.806 -10.402 1.00 81.56 113 GLY A CA 1
ATOM 892 C C . GLY A 1 113 ? 3.871 -8.397 -9.232 1.00 81.56 113 GLY A C 1
ATOM 893 O O . GLY A 1 113 ? 3.285 -8.797 -8.228 1.00 81.56 113 GLY A O 1
ATOM 894 N N . HIS A 1 114 ? 5.200 -8.472 -9.342 1.00 89.25 114 HIS A N 1
ATOM 895 C CA . HIS A 1 114 ? 6.029 -9.108 -8.337 1.00 89.25 114 HIS A CA 1
ATOM 896 C C . HIS A 1 114 ? 6.359 -8.112 -7.225 1.00 89.25 114 HIS A C 1
ATOM 898 O O . HIS A 1 114 ? 6.899 -7.029 -7.463 1.00 89.25 114 HIS A O 1
ATOM 904 N N . ILE A 1 115 ? 6.107 -8.502 -5.973 1.00 89.81 115 ILE A N 1
ATOM 905 C CA . ILE A 1 115 ? 6.316 -7.618 -4.821 1.00 89.81 115 ILE A CA 1
ATOM 906 C C . ILE A 1 115 ? 7.766 -7.151 -4.672 1.00 89.81 115 ILE A C 1
ATOM 908 O O . ILE A 1 115 ? 8.015 -6.010 -4.287 1.00 89.81 115 ILE A O 1
ATOM 912 N N . GLY A 1 116 ? 8.732 -7.994 -5.046 1.00 89.56 116 GLY A N 1
ATOM 913 C CA . GLY A 1 116 ? 10.143 -7.614 -5.061 1.00 89.56 116 GLY A CA 1
ATOM 914 C C . GLY A 1 116 ? 10.444 -6.498 -6.062 1.00 89.56 116 GLY A C 1
ATOM 915 O O . GLY A 1 116 ? 11.269 -5.636 -5.774 1.00 89.56 116 GLY A O 1
ATOM 916 N N . SER A 1 117 ? 9.748 -6.466 -7.199 1.00 89.38 117 SER A N 1
ATOM 917 C CA . SER A 1 117 ? 9.887 -5.407 -8.200 1.00 89.38 117 SER A CA 1
ATOM 918 C C . SER A 1 117 ? 9.201 -4.135 -7.712 1.00 89.38 117 SER A C 1
ATOM 920 O O . SER A 1 117 ? 9.827 -3.077 -7.674 1.00 89.38 117 SER A O 1
ATOM 922 N N . LEU A 1 118 ? 7.965 -4.245 -7.217 1.00 92.88 118 LEU A N 1
ATOM 923 C CA . LEU A 1 118 ? 7.202 -3.108 -6.704 1.00 92.88 118 LEU A CA 1
ATOM 924 C C . LEU A 1 118 ? 7.891 -2.406 -5.519 1.00 92.88 118 LEU A C 1
ATOM 926 O O . LEU A 1 118 ? 7.954 -1.181 -5.474 1.00 92.88 118 LEU A O 1
ATOM 930 N N . LEU A 1 119 ? 8.439 -3.168 -4.569 1.00 92.56 119 LEU A N 1
ATOM 931 C CA . LEU A 1 119 ? 9.041 -2.627 -3.343 1.00 92.56 119 LEU A CA 1
ATOM 932 C C . LEU A 1 119 ? 10.569 -2.466 -3.427 1.00 92.56 119 LEU A C 1
ATOM 934 O O . LEU A 1 119 ? 11.178 -1.856 -2.542 1.00 92.56 119 LEU A O 1
ATOM 938 N N . GLY A 1 120 ? 11.219 -3.038 -4.441 1.00 87.88 120 GLY A N 1
ATOM 939 C CA . GLY A 1 120 ? 12.679 -3.139 -4.516 1.00 87.88 120 GLY A CA 1
ATOM 940 C C . GLY A 1 120 ? 13.346 -2.194 -5.508 1.00 87.88 120 GLY A C 1
ATOM 941 O O . GLY A 1 120 ? 14.501 -1.835 -5.283 1.00 87.88 120 GLY A O 1
ATOM 942 N N . ILE A 1 121 ? 12.652 -1.774 -6.572 1.00 89.06 121 ILE A N 1
ATOM 943 C CA . ILE A 1 121 ? 13.242 -0.953 -7.643 1.00 89.06 121 ILE A CA 1
ATOM 944 C C . ILE A 1 121 ? 12.672 0.468 -7.649 1.00 89.06 121 ILE A C 1
ATOM 946 O O . ILE A 1 121 ? 11.529 0.693 -7.258 1.00 89.06 121 ILE A O 1
ATOM 950 N N . LYS A 1 122 ? 13.451 1.428 -8.166 1.00 88.94 122 LYS A N 1
ATOM 951 C CA . LYS A 1 122 ? 13.077 2.852 -8.241 1.00 88.94 122 LYS A CA 1
ATOM 952 C C . LYS A 1 122 ? 11.686 3.072 -8.849 1.00 88.94 122 LYS A C 1
ATOM 954 O O . LYS A 1 122 ? 10.851 3.722 -8.234 1.00 88.94 122 LYS A O 1
ATOM 959 N N . LYS A 1 123 ? 11.431 2.474 -10.018 1.00 89.81 123 LYS A N 1
ATOM 960 C CA . LYS A 1 123 ? 10.153 2.599 -10.734 1.00 89.81 123 LYS A CA 1
ATOM 961 C C . LYS A 1 123 ? 8.984 2.063 -9.894 1.00 89.81 123 LYS A C 1
ATOM 963 O O . LYS A 1 123 ? 7.975 2.741 -9.744 1.00 89.81 123 LYS A O 1
ATOM 968 N N . GLY A 1 124 ? 9.147 0.889 -9.280 1.00 92.12 124 GLY A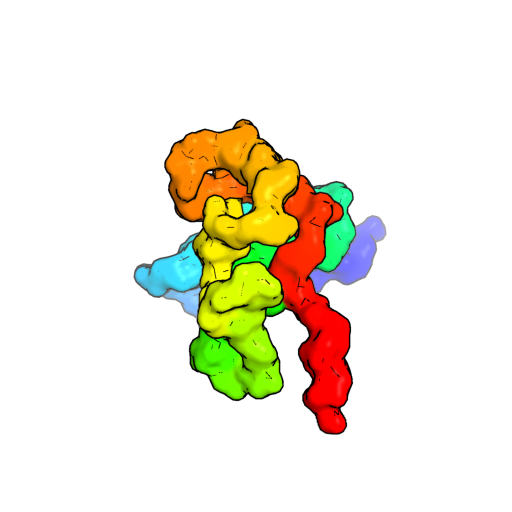 N 1
ATOM 969 C CA . GLY A 1 124 ? 8.147 0.312 -8.378 1.00 92.12 124 GLY A CA 1
ATOM 970 C C . GLY A 1 124 ? 7.827 1.232 -7.196 1.00 92.12 124 GLY A C 1
ATOM 971 O O . GLY A 1 124 ? 6.659 1.489 -6.914 1.00 92.12 124 GLY A O 1
ATOM 972 N N . ILE A 1 125 ? 8.857 1.822 -6.579 1.00 93.12 125 ILE A N 1
ATOM 973 C CA . ILE A 1 125 ? 8.704 2.777 -5.472 1.00 93.12 125 ILE A CA 1
ATOM 974 C C . ILE A 1 125 ? 7.947 4.039 -5.916 1.00 93.12 125 ILE A C 1
ATOM 976 O O . ILE A 1 125 ? 7.122 4.541 -5.158 1.00 93.12 125 ILE A O 1
ATOM 980 N N . GLU A 1 126 ? 8.170 4.541 -7.133 1.00 92.25 126 GLU A N 1
ATOM 981 C CA . GLU A 1 126 ? 7.411 5.672 -7.694 1.00 92.25 126 GLU A CA 1
ATOM 982 C C . GLU A 1 126 ? 5.924 5.331 -7.884 1.00 92.25 126 GLU A C 1
ATOM 984 O O . GLU A 1 126 ? 5.050 6.150 -7.583 1.00 92.25 126 GLU A O 1
ATOM 989 N N . GLY A 1 127 ? 5.624 4.105 -8.326 1.00 93.81 127 GLY A N 1
ATOM 990 C CA . GLY A 1 127 ? 4.248 3.611 -8.417 1.00 93.81 127 GLY A CA 1
ATOM 991 C C . GLY A 1 127 ? 3.593 3.466 -7.053 1.00 93.81 127 GLY A C 1
ATOM 992 O O . GLY A 1 127 ? 2.483 3.948 -6.854 1.00 93.81 127 GLY A O 1
ATOM 993 N N . LEU A 1 128 ? 4.309 2.891 -6.084 1.00 95.50 128 LEU A N 1
ATOM 994 C CA . LEU A 1 128 ? 3.847 2.798 -4.701 1.00 95.50 128 LEU A CA 1
ATOM 995 C C . LEU A 1 128 ? 3.594 4.185 -4.097 1.00 95.50 128 LEU A C 1
ATOM 997 O O . LEU A 1 128 ? 2.569 4.406 -3.459 1.00 95.50 128 LEU A O 1
ATOM 1001 N N . ALA A 1 129 ? 4.497 5.141 -4.317 1.00 94.56 129 ALA A N 1
ATOM 1002 C CA . ALA A 1 129 ? 4.319 6.510 -3.851 1.00 94.56 129 ALA A CA 1
ATOM 1003 C C . ALA A 1 129 ? 3.079 7.159 -4.485 1.00 94.56 129 ALA A C 1
ATOM 1005 O O . ALA A 1 129 ? 2.331 7.852 -3.801 1.00 94.56 129 ALA A O 1
ATOM 1006 N N . SER A 1 130 ? 2.831 6.911 -5.773 1.00 94.31 130 SER A N 1
ATOM 1007 C CA . SER A 1 130 ? 1.631 7.388 -6.468 1.00 94.31 130 SER A CA 1
ATOM 1008 C C . SER A 1 130 ? 0.365 6.760 -5.883 1.00 94.31 130 SER A C 1
ATOM 1010 O O . SER A 1 130 ? -0.555 7.479 -5.503 1.00 94.31 130 SER A O 1
ATOM 1012 N N . PHE A 1 131 ? 0.351 5.441 -5.695 1.00 95.81 131 PHE A N 1
ATOM 1013 C CA . PHE A 1 131 ? -0.738 4.715 -5.044 1.00 95.81 131 PHE A CA 1
ATOM 1014 C C . PHE A 1 131 ? -1.076 5.276 -3.653 1.00 95.81 131 PHE A C 1
ATOM 1016 O O . PHE A 1 131 ? -2.240 5.529 -3.345 1.00 95.81 131 PHE A O 1
ATOM 1023 N N . LEU A 1 132 ? -0.063 5.538 -2.823 1.00 95.00 132 LEU A N 1
ATOM 1024 C CA . LEU A 1 1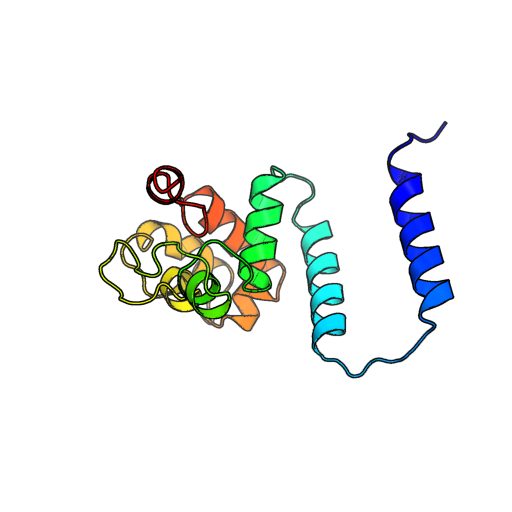32 ? -0.230 6.076 -1.466 1.00 95.00 132 LEU A CA 1
ATOM 1025 C C . LEU A 1 132 ? -0.656 7.552 -1.436 1.00 95.00 132 LEU A C 1
ATOM 1027 O O . LEU A 1 132 ? -1.205 8.006 -0.431 1.00 95.00 132 LEU A O 1
ATOM 1031 N N . LYS A 1 133 ? -0.419 8.313 -2.512 1.00 94.06 133 LYS A N 1
ATOM 1032 C CA . LYS A 1 133 ? -0.948 9.679 -2.665 1.00 94.06 133 LYS A CA 1
ATOM 1033 C C . LYS A 1 133 ? -2.447 9.683 -2.970 1.00 94.06 133 LYS A C 1
ATOM 1035 O O . LYS A 1 133 ? -3.133 10.602 -2.538 1.00 94.06 133 LYS A O 1
ATOM 1040 N N . PHE A 1 134 ? -2.940 8.689 -3.712 1.00 92.88 134 PHE A N 1
ATOM 1041 C CA . PHE A 1 134 ? -4.342 8.616 -4.149 1.00 92.88 134 PHE A CA 1
ATOM 1042 C C . PHE A 1 134 ? -5.248 7.800 -3.225 1.00 92.88 134 PHE A C 1
ATOM 1044 O O . PHE A 1 134 ? -6.464 7.816 -3.394 1.00 92.88 134 PHE A O 1
ATOM 1051 N N . THR A 1 135 ? -4.681 7.080 -2.261 1.00 94.00 135 THR A N 1
ATOM 1052 C CA . THR A 1 135 ? -5.431 6.204 -1.358 1.00 94.00 135 THR A CA 1
ATOM 1053 C C . THR A 1 135 ? -5.126 6.530 0.092 1.00 94.00 135 THR A C 1
ATOM 1055 O O . THR A 1 135 ? -4.052 7.037 0.407 1.00 94.00 135 THR A O 1
ATOM 1058 N N . ASN A 1 136 ? -6.034 6.142 0.987 1.00 92.25 136 ASN A N 1
ATOM 1059 C CA . ASN A 1 136 ? -5.787 6.100 2.431 1.00 92.25 136 ASN A CA 1
ATOM 1060 C C . ASN A 1 136 ? -5.219 4.743 2.887 1.00 92.25 136 ASN A C 1
ATOM 1062 O O . ASN A 1 136 ? -5.263 4.417 4.069 1.00 92.25 136 ASN A O 1
ATOM 1066 N N . ALA A 1 137 ? -4.688 3.936 1.962 1.00 93.00 137 ALA A N 1
ATOM 1067 C CA . ALA A 1 137 ? -4.066 2.663 2.299 1.00 93.00 137 ALA A CA 1
ATOM 1068 C C . ALA A 1 137 ? -2.875 2.867 3.251 1.00 93.00 137 ALA A C 1
ATOM 1070 O O . ALA A 1 137 ? -2.168 3.875 3.163 1.00 93.00 137 ALA A O 1
ATOM 1071 N N . PHE A 1 138 ? -2.648 1.885 4.129 1.00 93.69 138 PHE A N 1
ATOM 1072 C CA . PHE A 1 138 ? -1.535 1.853 5.085 1.00 93.69 138 PHE A CA 1
ATOM 1073 C C . PHE A 1 138 ? -1.461 3.048 6.044 1.00 93.69 138 PHE A C 1
ATOM 1075 O O . PHE A 1 138 ? -0.385 3.342 6.552 1.00 93.69 138 PHE A O 1
ATOM 1082 N N . ARG A 1 139 ? -2.577 3.735 6.302 1.00 91.56 139 ARG A N 1
ATOM 1083 C CA . ARG A 1 139 ? -2.686 4.770 7.339 1.00 91.56 139 ARG A CA 1
ATOM 1084 C C . ARG A 1 139 ? -3.481 4.239 8.521 1.00 91.56 139 ARG A C 1
ATOM 1086 O O . ARG A 1 139 ? -4.323 3.360 8.345 1.00 91.56 139 ARG A O 1
ATOM 1093 N N . LYS A 1 140 ? -3.213 4.789 9.708 1.00 86.25 140 LYS A N 1
ATOM 1094 C CA . LYS A 1 140 ? -4.030 4.511 10.889 1.00 86.25 140 LYS A CA 1
ATOM 1095 C C . LYS A 1 140 ? -5.472 4.925 10.596 1.00 86.25 140 LYS A C 1
ATOM 1097 O O . LYS A 1 140 ? -5.691 5.971 9.975 1.00 86.25 140 LYS A O 1
ATOM 1102 N N . ARG A 1 141 ? -6.437 4.089 10.973 1.00 82.19 141 ARG A N 1
ATOM 1103 C CA . ARG A 1 141 ? -7.840 4.436 10.782 1.00 82.19 141 ARG A CA 1
ATOM 1104 C C . ARG A 1 141 ? -8.311 5.361 11.907 1.00 82.19 141 ARG A C 1
ATOM 1106 O O . ARG A 1 141 ? -7.824 5.220 13.022 1.00 82.19 141 ARG A O 1
ATOM 1113 N N . PRO A 1 142 ? -9.266 6.268 11.660 1.00 75.38 142 PRO A N 1
ATOM 1114 C CA . PRO A 1 142 ? -9.821 7.106 12.721 1.00 75.38 142 PRO A CA 1
ATOM 1115 C C . PRO A 1 142 ? -10.460 6.287 13.853 1.00 75.38 142 PRO A C 1
ATOM 1117 O O . PRO A 1 142 ? -10.365 6.664 15.013 1.00 75.38 142 PRO A O 1
ATOM 1120 N N . GLU A 1 143 ? -11.069 5.140 13.537 1.00 71.31 143 GLU A N 1
ATOM 1121 C CA . GLU A 1 143 ? -11.721 4.275 14.531 1.00 71.31 143 GLU A CA 1
ATOM 1122 C C . GLU A 1 143 ? -10.716 3.587 15.472 1.00 71.31 143 GLU A C 1
ATOM 1124 O O . GLU A 1 143 ? -11.076 3.180 16.574 1.00 71.31 143 GLU A O 1
ATOM 1129 N N . ASP A 1 144 ? -9.453 3.488 15.050 1.00 67.38 144 ASP A N 1
ATOM 1130 C CA . ASP A 1 144 ? -8.338 2.957 15.841 1.00 67.38 144 ASP A CA 1
ATOM 1131 C C . ASP A 1 144 ? -7.861 3.989 16.911 1.00 67.38 144 ASP A C 1
ATOM 1133 O O . ASP A 1 144 ? -7.031 3.682 17.767 1.00 67.38 144 ASP A O 1
ATOM 1137 N N . ASP A 1 145 ? -8.347 5.242 16.882 1.00 64.31 145 ASP A N 1
ATOM 1138 C CA . ASP A 1 145 ? -8.034 6.280 17.887 1.00 64.31 145 ASP A CA 1
ATOM 1139 C C . ASP A 1 145 ? -9.080 6.377 19.017 1.00 64.31 145 ASP A C 1
ATOM 1141 O O . ASP A 1 145 ? -8.781 6.924 20.078 1.00 64.31 145 ASP A O 1
ATOM 1145 N N . GLU A 1 146 ? -10.287 5.831 18.829 1.00 56.69 146 GLU A N 1
ATOM 1146 C CA . GLU A 1 146 ? -11.385 5.907 19.813 1.00 56.69 146 GLU A CA 1
ATOM 1147 C C . GLU A 1 146 ? -11.334 4.800 20.882 1.00 56.69 146 GLU A C 1
ATOM 1149 O O . GLU A 1 146 ? -12.093 4.829 21.852 1.00 56.69 146 GLU A O 1
ATOM 1154 N N . VAL A 1 147 ? -10.425 3.833 20.736 1.00 52.03 147 VAL A N 1
ATOM 1155 C CA . VAL A 1 147 ? -10.197 2.758 21.711 1.00 52.03 147 VAL A CA 1
ATOM 1156 C C . VAL A 1 147 ? -9.063 3.171 22.659 1.00 52.03 147 VAL A C 1
ATOM 1158 O O . VAL A 1 147 ? -7.935 2.690 22.550 1.00 52.03 147 VAL A O 1
ATOM 1161 N N . GLN A 1 148 ? -9.352 4.094 23.581 1.00 41.28 148 GLN A N 1
ATOM 1162 C CA . GLN A 1 148 ? -8.496 4.396 24.740 1.00 41.28 148 GLN A CA 1
ATOM 1163 C C . GLN A 1 148 ? -9.259 4.248 26.053 1.00 41.28 148 GLN A C 1
ATOM 1165 O O . GLN A 1 148 ? -10.361 4.827 26.172 1.00 41.28 148 GLN A O 1
#

Secondary structure (DSSP, 8-state):
---TTSHHHHHHHHHHHHHH-------HHHHHHHHHHHHHHHH-TTS-HHHHHHHHHHHHT-SSSHHHHHHHT-SS--S-TTS-SS--HHIIIII-GGGTTTTHHHHTT-TT--HHHHHHSHHHHHHHHHHHHH--TTS--GGGSS--

pLDDT: mean 75.59, std 21.89, range [30.05, 96.75]

Foldseek 3Di:
DDDPPPVVPVVVVVVVCVVPPPPVPPPPVVVQVVLLVVLLVVQPPPDDPVLSVQLSCLLNVNFPELVNCVVVVPPFQQADPQGRNGGDSLCLQPPRPQQPVLNVLQCVQVVVSDPCSLSRDNSSSRSVSSSVVVDVPRPHDPVRVVPD

Organism: Serendipita indica (strain DSM 11827) (NCBI:txid1109443)